Protein AF-A0A972L470-F1 (afdb_monomer)

Solvent-accessible surface area (backbone atoms only — not comparable to full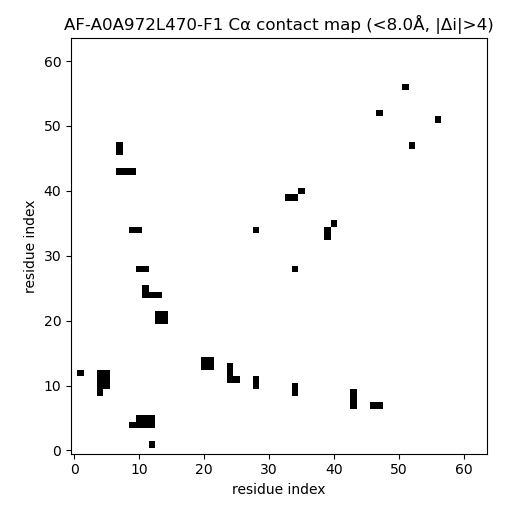-atom values): 3935 Å² total; per-residue (Å²): 109,68,70,55,35,65,75,56,67,66,58,79,86,64,58,86,96,36,69,67,50,40,52,53,50,50,49,49,58,74,70,39,68,76,78,52,58,71,71,42,55,52,51,40,54,49,48,48,55,71,76,66,34,62,70,62,54,51,52,58,62,70,74,106

Radius of gyration: 15.46 Å; Cα contacts (8 Å, |Δi|>4): 31; chains: 1; bounding box: 38×14×42 Å

Secondary structure (DSSP, 8-state):
-HHHHHHHT-S----TT-HHHHHHHHHHHHH-STT-SHHHHHHHHHHHHHHS-HHHHHHHHHT-

Sequence (64 aa):
MKRIVEHSNSGKVFVHNNPEDFAVQLRQIIEDKDLKGDKFEDYCKKLVLEKYNWEIDSRRLVTI

pLDDT: mean 80.91, std 8.4, range [53.03, 94.81]

Foldseek 3Di:
DQVLCVVLVLADDADPPDVVRVVVRVVCCVPDPCNDDDVSVVSSVVSCCVPPPPVVVVVVVVVD

Mean predicted aligned error: 7.81 Å

Structure (mmCIF, N/CA/C/O backbone):
data_AF-A0A972L470-F1
#
_entry.id   AF-A0A972L470-F1
#
loop_
_atom_site.group_PDB
_atom_site.id
_atom_site.type_symbol
_atom_site.label_atom_id
_atom_site.label_alt_id
_atom_site.label_comp_id
_atom_site.label_asym_id
_atom_site.label_entity_id
_atom_site.label_seq_id
_atom_site.pdbx_PDB_ins_code
_atom_site.Cartn_x
_atom_site.Cartn_y
_atom_site.Cartn_z
_atom_site.occupancy
_atom_site.B_iso_or_equiv
_atom_site.auth_seq_id
_atom_site.auth_comp_id
_atom_site.auth_asym_id
_atom_site.auth_atom_id
_atom_site.pdbx_PDB_model_num
ATOM 1 N N . MET A 1 1 ? 8.2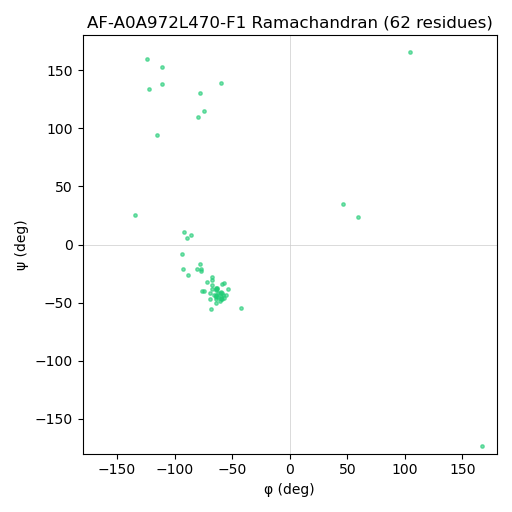83 -2.027 0.478 1.00 65.38 1 MET A N 1
ATOM 2 C CA . MET A 1 1 ? 6.813 -1.851 0.450 1.00 65.38 1 MET A CA 1
ATOM 3 C C . MET A 1 1 ? 6.349 -0.472 0.907 1.00 65.38 1 MET A C 1
ATOM 5 O O . MET A 1 1 ? 5.726 0.193 0.097 1.00 65.38 1 MET A O 1
ATOM 9 N N . LYS A 1 2 ? 6.692 -0.008 2.123 1.00 78.31 2 LYS A N 1
ATOM 10 C CA . LYS A 1 2 ? 6.302 1.317 2.664 1.00 78.31 2 LYS A CA 1
ATOM 11 C C . LYS A 1 2 ? 6.405 2.474 1.652 1.00 78.31 2 LYS A C 1
ATOM 13 O O . LYS A 1 2 ? 5.400 3.095 1.339 1.00 78.31 2 LYS A O 1
ATOM 18 N N . ARG A 1 3 ? 7.584 2.645 1.037 1.00 78.88 3 ARG A N 1
ATOM 19 C CA . ARG A 1 3 ? 7.842 3.675 0.011 1.00 78.88 3 ARG A CA 1
ATOM 20 C C . ARG A 1 3 ? 6.855 3.647 -1.161 1.00 78.88 3 ARG A C 1
ATOM 22 O O . ARG A 1 3 ? 6.515 4.697 -1.681 1.00 78.88 3 ARG A O 1
ATOM 29 N N . ILE A 1 4 ? 6.442 2.457 -1.600 1.00 76.12 4 ILE A N 1
ATOM 30 C CA . ILE A 1 4 ? 5.522 2.297 -2.734 1.00 76.12 4 ILE A CA 1
ATOM 31 C C . ILE A 1 4 ? 4.157 2.836 -2.321 1.00 76.12 4 ILE A C 1
ATOM 33 O O . ILE A 1 4 ? 3.690 3.776 -2.943 1.00 76.12 4 ILE A O 1
ATOM 37 N N . VAL A 1 5 ? 3.607 2.316 -1.218 1.00 79.38 5 VAL A N 1
ATOM 38 C CA . VAL A 1 5 ? 2.285 2.690 -0.686 1.00 79.38 5 VAL A CA 1
ATOM 39 C C . VAL A 1 5 ? 2.178 4.197 -0.434 1.00 79.38 5 VAL A C 1
ATOM 41 O O . VAL A 1 5 ? 1.189 4.813 -0.822 1.00 79.38 5 VAL A O 1
ATOM 44 N N . GLU A 1 6 ? 3.215 4.802 0.148 1.00 79.81 6 GLU A N 1
ATOM 45 C CA . GLU A 1 6 ? 3.260 6.245 0.410 1.00 79.81 6 GLU A CA 1
ATOM 46 C C . GLU A 1 6 ? 3.368 7.071 -0.885 1.00 79.81 6 GLU A C 1
ATOM 48 O O . GLU A 1 6 ? 2.675 8.073 -1.035 1.00 79.81 6 GLU A O 1
ATOM 53 N N . HIS A 1 7 ? 4.187 6.654 -1.859 1.00 75.81 7 HIS A N 1
ATOM 54 C CA . HIS A 1 7 ? 4.385 7.396 -3.116 1.00 75.81 7 HIS A CA 1
ATOM 55 C C . HIS A 1 7 ? 3.248 7.249 -4.133 1.00 75.81 7 HIS A C 1
ATOM 57 O O . HIS A 1 7 ? 3.157 8.065 -5.058 1.00 75.81 7 HIS A O 1
ATOM 63 N N . SER A 1 8 ? 2.456 6.183 -4.056 1.00 69.88 8 SER A N 1
ATOM 64 C CA . SER A 1 8 ? 1.263 5.994 -4.888 1.00 69.88 8 SER A CA 1
ATOM 65 C C . SER A 1 8 ? -0.009 6.483 -4.205 1.00 69.88 8 SER A C 1
ATOM 67 O O . SER A 1 8 ? -1.050 6.5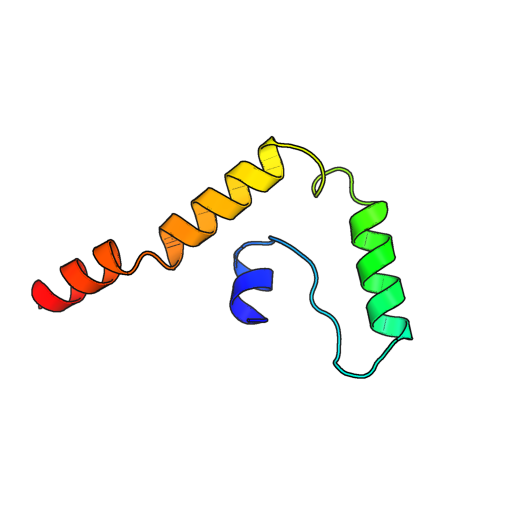05 -4.852 1.00 69.88 8 SER A O 1
ATOM 69 N N . ASN A 1 9 ? 0.059 6.862 -2.922 1.00 73.25 9 ASN A N 1
ATOM 70 C CA . ASN A 1 9 ? -1.115 7.104 -2.080 1.00 73.25 9 ASN A CA 1
ATOM 71 C C . ASN A 1 9 ? -2.155 5.973 -2.214 1.00 73.25 9 ASN A C 1
ATOM 73 O O . ASN A 1 9 ? -3.359 6.208 -2.217 1.00 73.25 9 ASN A O 1
ATOM 77 N N . SER A 1 10 ? -1.681 4.735 -2.391 1.00 72.56 10 SER A N 1
ATOM 78 C CA . SER A 1 10 ? -2.527 3.578 -2.709 1.00 72.56 10 SER A CA 1
ATOM 79 C C . SER A 1 10 ? -2.994 2.827 -1.460 1.00 72.56 10 SER A C 1
ATOM 81 O O . SER A 1 10 ? -3.464 1.697 -1.551 1.00 72.56 10 SER A O 1
ATOM 83 N N . GLY A 1 11 ? -2.781 3.407 -0.279 1.00 79.81 11 GLY A N 1
ATOM 84 C CA . GLY A 1 11 ? -3.127 2.819 1.007 1.00 79.81 11 GLY A CA 1
ATOM 85 C C . GLY A 1 11 ? -2.483 3.561 2.176 1.00 79.81 11 GLY A C 1
ATOM 86 O O . GLY A 1 11 ? -1.847 4.601 2.007 1.00 79.81 11 GLY A O 1
ATOM 87 N N . LYS A 1 12 ? -2.639 2.999 3.376 1.00 84.81 12 LYS A N 1
ATOM 88 C CA . LYS A 1 12 ? -2.009 3.481 4.611 1.00 84.81 12 LYS A CA 1
ATOM 89 C C . LYS A 1 12 ? -0.947 2.491 5.085 1.00 84.81 12 LYS A C 1
ATOM 91 O O . LYS A 1 12 ? -1.031 1.295 4.810 1.00 84.81 12 LYS A O 1
ATOM 96 N N . VAL A 1 13 ? 0.059 2.990 5.795 1.00 89.12 13 VAL A N 1
ATOM 97 C CA . VAL A 1 13 ? 1.135 2.177 6.376 1.00 89.12 13 VAL A CA 1
ATOM 98 C C . VAL A 1 13 ? 0.979 2.182 7.889 1.00 89.12 13 VAL A C 1
ATOM 100 O O . VAL A 1 13 ? 0.708 3.230 8.462 1.00 89.12 13 VAL A O 1
ATOM 103 N N . PHE A 1 14 ? 1.176 1.024 8.516 1.00 90.81 14 PHE A N 1
ATOM 104 C CA . PHE A 1 14 ? 1.132 0.862 9.966 1.00 90.81 14 PHE A CA 1
ATOM 105 C C . PHE A 1 14 ? 2.435 0.242 10.494 1.00 90.81 14 PHE A C 1
ATOM 107 O O . PHE A 1 14 ? 3.205 -0.379 9.750 1.00 90.81 14 PHE A O 1
ATOM 114 N N . VAL A 1 15 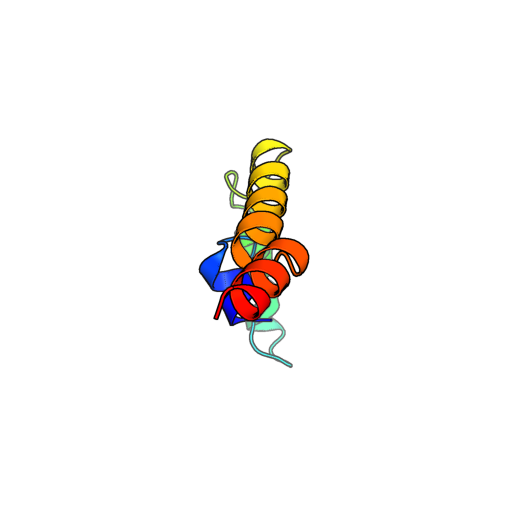? 2.694 0.427 11.784 1.00 91.12 15 VAL A N 1
ATOM 115 C CA . VAL A 1 15 ? 3.853 -0.084 12.510 1.00 91.12 1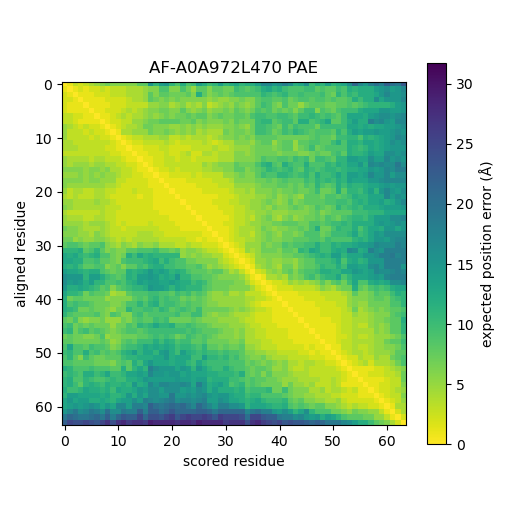5 VAL A CA 1
ATOM 116 C C . VAL A 1 15 ? 3.657 -1.564 12.820 1.00 91.12 15 VAL A C 1
ATOM 118 O O . VAL A 1 15 ? 2.628 -1.996 13.341 1.00 91.12 15 VAL A O 1
ATOM 121 N N . HIS A 1 16 ? 4.677 -2.362 12.508 1.00 89.94 16 HIS A N 1
ATOM 122 C CA . HIS A 1 16 ? 4.647 -3.793 12.773 1.00 89.94 16 HIS A CA 1
ATOM 123 C C . HIS A 1 16 ? 4.479 -4.084 14.272 1.00 89.94 16 HIS A C 1
ATOM 125 O O . HIS A 1 16 ? 5.110 -3.441 15.107 1.00 89.94 16 HIS A O 1
ATOM 131 N N . ASN A 1 17 ? 3.648 -5.080 14.591 1.00 91.88 17 ASN A N 1
ATOM 132 C CA . ASN A 1 17 ? 3.317 -5.491 15.957 1.00 91.88 17 ASN A CA 1
ATOM 133 C C . ASN A 1 17 ? 2.683 -4.386 16.831 1.00 91.88 17 ASN A C 1
ATOM 135 O O . ASN A 1 17 ? 2.748 -4.454 18.055 1.00 91.88 17 ASN A O 1
ATOM 139 N N . ASN A 1 18 ? 2.056 -3.380 16.209 1.00 94.81 18 ASN A N 1
ATOM 140 C CA . ASN A 1 18 ? 1.267 -2.364 16.898 1.00 94.81 18 ASN A CA 1
ATOM 141 C C . ASN A 1 18 ? -0.218 -2.466 16.479 1.00 94.81 18 ASN A C 1
ATOM 143 O O . ASN A 1 18 ? -0.609 -1.913 15.447 1.00 94.81 18 ASN A O 1
ATOM 147 N N . PRO A 1 19 ? -1.054 -3.192 17.245 1.00 92.44 19 PRO A N 1
ATOM 148 C CA . PRO A 1 19 ? -2.462 -3.390 16.904 1.00 92.44 19 PRO A CA 1
ATOM 149 C C . PRO A 1 19 ? -3.293 -2.102 16.995 1.00 92.44 19 PRO A C 1
ATOM 151 O O . PRO A 1 19 ? -4.270 -1.960 16.261 1.00 92.44 19 PRO A O 1
ATOM 154 N N . GLU A 1 20 ? -2.905 -1.152 17.850 1.00 94.50 20 GLU A N 1
ATOM 155 C CA . GLU A 1 20 ? -3.591 0.138 17.980 1.00 94.50 20 GLU A CA 1
ATOM 156 C C . GLU A 1 20 ? -3.381 0.996 16.731 1.00 94.50 20 GLU A C 1
ATOM 158 O O . GLU A 1 20 ? -4.346 1.498 16.155 1.00 94.50 20 GLU A O 1
ATOM 163 N N . ASP A 1 21 ? -2.136 1.098 16.260 1.00 91.88 21 ASP A N 1
ATOM 164 C CA . ASP A 1 21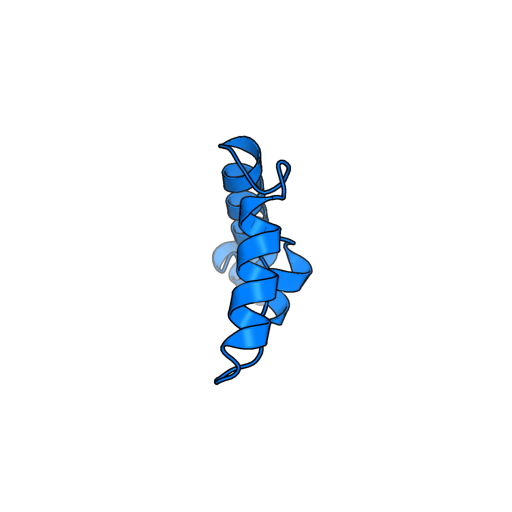 ? -1.817 1.825 15.030 1.00 91.88 21 ASP A CA 1
ATOM 165 C C . ASP A 1 21 ? -2.509 1.189 13.817 1.00 91.88 21 ASP A C 1
ATOM 167 O O . ASP A 1 21 ? -3.128 1.887 13.015 1.00 91.88 21 ASP A O 1
ATOM 171 N N . PHE A 1 22 ? -2.526 -0.146 13.731 1.00 92.00 22 PHE A N 1
ATOM 172 C CA . PHE A 1 22 ? -3.290 -0.844 12.696 1.00 92.00 22 PHE A CA 1
ATOM 173 C C . PHE A 1 22 ? -4.781 -0.472 12.720 1.00 92.00 22 PHE A C 1
ATOM 175 O O . PHE A 1 22 ? -5.354 -0.163 11.674 1.00 92.00 22 PHE A O 1
ATOM 182 N N . ALA A 1 23 ? -5.411 -0.456 13.900 1.00 91.75 23 ALA A N 1
ATOM 183 C CA . ALA A 1 23 ? -6.823 -0.106 14.038 1.00 91.75 23 ALA A CA 1
ATOM 184 C C . ALA A 1 23 ? -7.114 1.345 13.614 1.00 91.75 23 ALA A C 1
ATOM 186 O O . ALA A 1 23 ? -8.137 1.604 12.974 1.00 91.75 23 ALA A O 1
ATOM 187 N N . VAL A 1 24 ? -6.210 2.283 13.921 1.00 93.38 24 VAL A N 1
ATOM 188 C CA . VAL A 1 24 ? -6.316 3.687 13.492 1.00 93.38 24 VAL A CA 1
ATOM 189 C C . VAL A 1 24 ? -6.242 3.798 11.970 1.00 93.38 24 VAL A C 1
ATOM 191 O O . VAL A 1 24 ? -7.123 4.410 11.363 1.00 93.38 24 VAL A O 1
ATOM 194 N N . GLN A 1 25 ? -5.243 3.175 11.336 1.00 90.00 25 GLN A N 1
ATOM 195 C CA . GLN A 1 25 ? -5.096 3.216 9.876 1.00 90.00 25 GLN A CA 1
ATOM 196 C C . GLN A 1 25 ? -6.271 2.530 9.163 1.00 90.00 25 GLN A C 1
ATOM 198 O O . GLN A 1 25 ? -6.752 3.020 8.140 1.00 90.00 25 GLN A O 1
ATOM 203 N N . LEU A 1 26 ? -6.780 1.426 9.718 1.00 89.06 26 LEU A N 1
ATOM 204 C CA . LEU A 1 26 ? -7.938 0.719 9.174 1.00 89.06 26 LEU A CA 1
ATOM 205 C C . LEU A 1 26 ? -9.203 1.579 9.227 1.00 89.06 26 LEU A C 1
ATOM 207 O O . LEU A 1 26 ? -9.940 1.644 8.243 1.00 89.06 26 LEU A O 1
ATOM 211 N N . ARG A 1 27 ? -9.446 2.271 10.347 1.00 88.94 27 ARG A N 1
ATOM 212 C CA . ARG A 1 27 ? -10.591 3.181 10.475 1.00 88.94 27 ARG A CA 1
ATOM 213 C C . ARG A 1 27 ? -10.535 4.286 9.423 1.00 88.94 27 ARG A C 1
ATOM 215 O O . ARG A 1 27 ? -11.540 4.527 8.764 1.00 88.94 27 ARG A O 1
ATOM 222 N N . GLN A 1 28 ? -9.361 4.878 9.203 1.00 85.62 28 GLN A N 1
ATOM 223 C CA . GLN A 1 28 ? -9.180 5.895 8.165 1.00 85.62 28 GLN A CA 1
ATOM 224 C C . GLN A 1 28 ? -9.541 5.363 6.773 1.00 85.62 28 GLN A C 1
ATOM 226 O O . GLN A 1 28 ? -10.256 6.038 6.048 1.00 85.62 28 GLN A O 1
ATOM 231 N N . ILE A 1 29 ? -9.132 4.141 6.412 1.00 83.62 29 ILE A N 1
ATOM 232 C CA . ILE A 1 29 ? -9.498 3.531 5.117 1.00 83.62 29 ILE A CA 1
ATOM 233 C C . ILE A 1 29 ? -11.015 3.305 5.000 1.00 83.62 29 ILE A C 1
ATOM 235 O O . ILE A 1 29 ? -11.599 3.474 3.930 1.00 83.62 29 ILE A O 1
ATOM 239 N N . ILE A 1 30 ? -11.673 2.911 6.091 1.00 84.12 30 ILE A N 1
ATOM 240 C CA . ILE A 1 30 ? -13.122 2.682 6.102 1.00 84.12 30 ILE A CA 1
ATOM 241 C C . ILE A 1 30 ? -13.898 4.004 6.032 1.00 84.12 30 ILE A C 1
ATOM 243 O O . ILE A 1 30 ? -14.990 4.030 5.470 1.00 84.12 30 ILE A O 1
ATOM 247 N N . GLU A 1 31 ? -13.386 5.092 6.587 1.00 84.88 31 GLU A N 1
ATOM 248 C CA . GLU A 1 31 ? -14.087 6.382 6.614 1.00 84.88 31 GLU A CA 1
ATOM 249 C C . GLU A 1 31 ? -13.802 7.239 5.374 1.00 84.88 31 GLU A C 1
ATOM 251 O O . GLU A 1 31 ? -14.655 8.029 4.962 1.00 84.88 31 GLU A O 1
ATOM 256 N N . ASP A 1 32 ? -12.646 7.046 4.742 1.00 76.75 32 ASP A N 1
ATOM 257 C CA . ASP A 1 32 ? -12.222 7.799 3.569 1.00 76.75 32 ASP A CA 1
ATOM 258 C C . ASP A 1 32 ? -12.995 7.353 2.317 1.00 76.75 32 ASP A C 1
ATOM 260 O O . ASP A 1 32 ? -12.921 6.207 1.864 1.00 76.75 32 ASP A O 1
ATOM 264 N N . LYS A 1 33 ? -13.791 8.276 1.769 1.00 70.81 33 LYS A N 1
ATOM 265 C CA . LYS A 1 33 ? -14.593 8.041 0.563 1.00 70.81 33 LYS A CA 1
ATOM 266 C C . LYS A 1 33 ? -13.748 8.083 -0.710 1.00 70.81 33 LYS A C 1
ATOM 268 O O . LYS A 1 33 ? -14.176 7.501 -1.703 1.00 70.81 33 LYS A O 1
ATOM 273 N N . ASP A 1 34 ? -12.572 8.708 -0.674 1.00 69.94 34 ASP A N 1
ATOM 274 C CA . ASP A 1 34 ? -11.683 8.846 -1.830 1.00 69.94 34 ASP A CA 1
ATOM 275 C C . ASP A 1 34 ? -10.857 7.574 -2.071 1.00 69.94 34 ASP A C 1
ATOM 277 O O . ASP A 1 34 ? -10.423 7.310 -3.191 1.00 69.94 34 ASP A O 1
ATOM 281 N N . LEU A 1 35 ? -10.700 6.738 -1.038 1.00 66.62 35 LEU A N 1
ATOM 282 C CA . LEU A 1 35 ? -10.052 5.423 -1.116 1.00 66.62 35 LEU A CA 1
ATOM 283 C C . LEU A 1 35 ? -11.015 4.300 -1.544 1.00 66.62 35 LEU A C 1
ATOM 285 O O . LEU A 1 35 ? -10.664 3.120 -1.475 1.00 66.62 35 LEU A O 1
ATOM 289 N N . LYS A 1 36 ? -12.242 4.641 -1.959 1.00 66.62 36 LYS A N 1
ATOM 290 C CA . LYS A 1 36 ? -13.296 3.678 -2.297 1.00 66.62 36 LYS A CA 1
ATOM 291 C C . LYS A 1 36 ? -13.788 3.849 -3.732 1.00 66.62 36 LYS A C 1
ATOM 293 O O . LYS A 1 36 ? -14.136 4.944 -4.162 1.00 66.62 36 LYS A O 1
ATOM 298 N N . GLY A 1 37 ? -13.908 2.722 -4.430 1.00 69.38 37 GLY A N 1
ATOM 299 C CA . GLY A 1 37 ? -14.522 2.624 -5.755 1.00 69.38 37 GLY A CA 1
ATOM 300 C C . GLY A 1 37 ? -13.528 2.458 -6.904 1.00 69.38 37 GLY A C 1
ATOM 301 O O . GLY A 1 37 ? -12.329 2.701 -6.768 1.00 69.38 37 GLY A O 1
ATOM 302 N N . ASP A 1 38 ? -14.065 2.066 -8.057 1.00 73.25 38 ASP A N 1
ATOM 303 C CA . ASP A 1 38 ? -13.312 1.609 -9.234 1.00 73.25 38 ASP A CA 1
ATOM 304 C C . ASP A 1 38 ? -12.287 2.640 -9.736 1.00 73.25 38 ASP A C 1
ATOM 306 O O . ASP A 1 38 ? -11.187 2.292 -10.157 1.00 73.25 38 ASP A O 1
ATOM 310 N N . LYS A 1 39 ? -12.593 3.938 -9.599 1.00 75.06 39 LYS A N 1
ATOM 311 C CA . LYS A 1 39 ? -11.681 5.028 -9.990 1.00 75.06 39 LYS A CA 1
ATOM 312 C C . LYS A 1 39 ? -10.377 5.037 -9.188 1.00 75.06 39 LYS A C 1
ATOM 314 O O . LYS A 1 39 ? -9.327 5.356 -9.744 1.00 75.06 39 LYS A O 1
ATOM 319 N N . PHE A 1 40 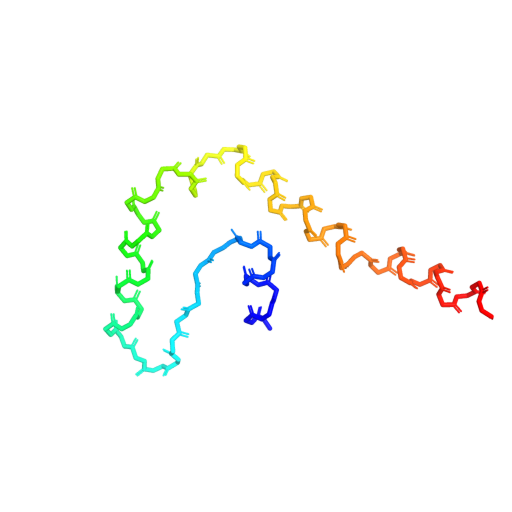? -10.439 4.722 -7.895 1.00 76.38 40 PHE A N 1
ATOM 320 C CA . PHE A 1 40 ? -9.252 4.661 -7.044 1.00 76.38 40 PHE A CA 1
ATOM 321 C C . PHE A 1 40 ? -8.425 3.407 -7.346 1.00 76.38 40 PHE A C 1
ATOM 323 O O . PHE A 1 40 ? -7.197 3.474 -7.430 1.00 76.38 40 PHE A O 1
ATOM 330 N N . GLU A 1 41 ? -9.097 2.278 -7.579 1.00 79.56 41 GLU A N 1
ATOM 331 C CA . GLU A 1 41 ? -8.450 1.026 -7.969 1.00 79.56 41 GLU A CA 1
ATOM 332 C C . GLU A 1 41 ? -7.684 1.174 -9.293 1.00 79.56 41 GLU A C 1
ATOM 334 O O . GLU A 1 41 ? -6.500 0.829 -9.373 1.00 79.56 41 GLU A O 1
ATOM 339 N N . ASP A 1 42 ? -8.321 1.754 -10.311 1.00 83.00 42 ASP A N 1
ATOM 340 C CA . ASP A 1 42 ? -7.708 1.983 -11.619 1.00 83.00 42 ASP A CA 1
ATOM 341 C C . ASP A 1 42 ? -6.529 2.960 -11.541 1.00 83.00 42 ASP A C 1
ATOM 343 O O . ASP A 1 42 ? -5.483 2.732 -12.161 1.00 83.00 42 ASP A O 1
ATOM 347 N N . TYR A 1 43 ? -6.646 4.013 -10.726 1.00 81.62 43 TYR A N 1
ATOM 348 C CA . TYR A 1 43 ? -5.545 4.937 -10.452 1.00 81.62 43 TYR A CA 1
ATOM 349 C C . TYR A 1 43 ? -4.342 4.222 -9.822 1.00 81.62 43 TYR A C 1
ATOM 351 O O . TYR A 1 43 ? -3.210 4.390 -10.285 1.00 81.62 43 TYR A O 1
ATOM 359 N N . CYS A 1 44 ? -4.573 3.374 -8.815 1.00 78.75 44 CYS A N 1
ATOM 360 C CA . CYS A 1 44 ? -3.514 2.612 -8.154 1.00 78.75 44 CYS A CA 1
ATOM 361 C C . CYS A 1 44 ? -2.816 1.645 -9.118 1.00 78.75 44 CYS A C 1
ATOM 363 O O . CYS A 1 44 ? -1.583 1.600 -9.155 1.00 78.75 44 CYS A O 1
ATOM 365 N N . LYS A 1 45 ? -3.583 0.906 -9.932 1.00 83.38 45 LYS A N 1
ATOM 366 C CA . LYS A 1 45 ? -3.038 -0.001 -10.957 1.00 83.38 45 LYS A CA 1
ATOM 367 C C . LYS A 1 45 ? -2.157 0.751 -11.949 1.00 83.38 45 LYS A C 1
ATOM 369 O O . LYS A 1 45 ? -1.034 0.324 -12.220 1.00 83.38 45 LYS A O 1
ATOM 374 N N . LYS A 1 46 ? -2.634 1.896 -12.444 1.00 84.88 46 LYS A N 1
ATOM 375 C CA . LYS A 1 46 ? -1.886 2.742 -13.378 1.00 84.88 46 LYS A CA 1
ATOM 376 C C . LYS A 1 46 ? -0.566 3.223 -12.774 1.00 84.88 46 LYS A C 1
ATOM 378 O O . LYS A 1 46 ? 0.473 3.082 -13.408 1.00 84.88 46 LYS 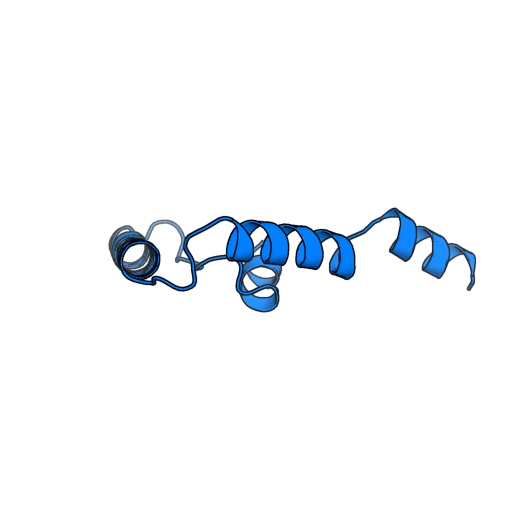A O 1
ATOM 383 N N . LEU A 1 47 ? -0.579 3.707 -11.534 1.00 82.19 47 LEU A N 1
ATOM 384 C CA . LEU A 1 47 ? 0.622 4.173 -10.831 1.00 82.19 47 LEU A CA 1
ATOM 385 C C . LEU A 1 47 ? 1.693 3.094 -10.669 1.00 82.19 47 LEU A C 1
ATOM 387 O O . LEU A 1 47 ? 2.883 3.380 -10.812 1.00 82.19 47 LEU A O 1
ATOM 391 N N . VAL A 1 48 ? 1.282 1.863 -10.356 1.00 81.69 48 VAL A N 1
ATOM 392 C CA . VAL A 1 48 ? 2.210 0.733 -10.239 1.00 81.69 48 VAL A CA 1
ATOM 393 C C . VAL A 1 48 ? 2.853 0.434 -11.591 1.00 81.69 48 VAL A C 1
ATOM 395 O O . VAL A 1 48 ? 4.073 0.299 -11.663 1.00 81.69 48 VAL A O 1
ATOM 398 N N . LEU A 1 49 ? 2.060 0.399 -12.664 1.00 82.81 49 LEU A N 1
ATOM 399 C CA . LEU A 1 49 ? 2.563 0.186 -14.022 1.00 82.81 49 LEU A CA 1
ATOM 400 C C . LEU A 1 49 ? 3.425 1.350 -14.531 1.00 82.81 49 LEU A C 1
ATOM 402 O O . LEU A 1 49 ? 4.341 1.133 -15.308 1.00 82.81 49 LEU A O 1
ATOM 406 N N . GLU A 1 50 ? 3.188 2.588 -14.113 1.00 81.88 50 GLU A N 1
ATOM 407 C CA . GLU A 1 50 ? 4.035 3.710 -14.534 1.00 81.88 50 GLU A CA 1
ATOM 408 C C . GLU A 1 50 ? 5.375 3.740 -13.792 1.00 81.88 50 GLU A C 1
ATOM 410 O O . GLU A 1 50 ? 6.407 4.035 -14.393 1.00 81.88 50 GLU A O 1
ATOM 415 N N . LYS A 1 51 ? 5.376 3.450 -12.485 1.00 75.81 51 LYS A N 1
ATOM 416 C CA . LYS A 1 51 ? 6.570 3.599 -11.636 1.00 75.81 51 LYS A CA 1
ATOM 417 C C . LYS A 1 51 ? 7.420 2.337 -11.505 1.00 75.81 51 LYS A C 1
ATOM 419 O O . LYS A 1 51 ? 8.575 2.454 -11.105 1.00 75.81 51 LYS A O 1
ATOM 424 N N . TYR A 1 52 ? 6.856 1.160 -11.766 1.00 76.31 52 TYR A N 1
ATOM 425 C CA . TYR A 1 52 ? 7.501 -0.130 -11.493 1.00 76.31 52 TYR A CA 1
ATOM 426 C C . TYR A 1 52 ? 7.376 -1.123 -12.655 1.00 76.31 52 TYR A C 1
ATOM 428 O O . TYR A 1 52 ? 7.419 -2.336 -12.446 1.00 76.31 52 TYR A O 1
ATOM 436 N N . ASN A 1 53 ? 7.204 -0.636 -13.885 1.00 83.44 53 ASN A N 1
ATOM 437 C CA . ASN A 1 53 ? 7.165 -1.501 -15.058 1.00 83.44 53 ASN A CA 1
ATOM 438 C C . ASN A 1 53 ? 8.574 -1.899 -15.500 1.00 83.44 53 ASN A C 1
ATOM 440 O O . ASN A 1 53 ? 9.337 -1.112 -16.061 1.00 83.44 53 ASN A O 1
ATOM 444 N N . TRP A 1 54 ? 8.861 -3.182 -15.286 1.00 84.94 54 TRP A N 1
ATOM 445 C CA . TRP A 1 54 ? 10.131 -3.813 -15.611 1.00 84.94 54 TRP A CA 1
ATOM 446 C C . TRP A 1 54 ? 10.504 -3.719 -17.093 1.00 84.94 54 TRP A C 1
ATOM 448 O O . TRP A 1 54 ? 11.679 -3.598 -17.419 1.00 84.94 54 TRP A O 1
ATOM 458 N N . GLU A 1 55 ? 9.532 -3.759 -18.003 1.00 84.06 55 GLU A N 1
ATOM 459 C CA . GLU A 1 55 ? 9.793 -3.633 -19.438 1.00 84.06 55 GLU A CA 1
ATOM 460 C C . GLU A 1 55 ? 10.319 -2.233 -19.781 1.00 84.06 55 GLU A C 1
ATOM 462 O O . GLU A 1 55 ? 11.294 -2.098 -20.522 1.00 84.06 55 GLU A O 1
ATOM 467 N N . ILE A 1 56 ? 9.710 -1.191 -19.204 1.00 81.88 56 ILE A N 1
ATOM 468 C CA . ILE A 1 56 ? 10.140 0.202 -19.393 1.00 81.88 56 ILE A CA 1
ATOM 469 C C . ILE A 1 56 ? 11.544 0.401 -18.817 1.00 81.88 56 ILE A C 1
ATOM 471 O O . ILE A 1 56 ? 12.420 0.955 -19.489 1.00 81.88 56 ILE A O 1
ATOM 475 N N . ASP A 1 57 ? 11.776 -0.083 -17.599 1.00 83.06 57 ASP A N 1
ATOM 476 C CA . ASP A 1 57 ? 13.070 0.049 -16.930 1.00 83.06 57 ASP A CA 1
ATOM 477 C C . ASP A 1 57 ? 14.170 -0.765 -17.630 1.00 83.06 57 ASP A C 1
ATOM 479 O O . ASP A 1 57 ? 15.291 -0.283 -17.797 1.00 83.06 57 ASP A O 1
ATOM 483 N N . SER A 1 58 ? 13.851 -1.960 -18.133 1.00 82.81 58 SER A N 1
ATOM 484 C CA . SER A 1 58 ? 14.782 -2.785 -18.907 1.00 82.81 58 SER A CA 1
ATOM 485 C C . SER A 1 58 ? 15.185 -2.107 -20.217 1.00 82.81 58 SER A C 1
ATOM 487 O O . SER A 1 58 ? 16.374 -2.058 -20.526 1.00 82.81 58 SER A O 1
ATOM 489 N N . ARG A 1 59 ? 14.241 -1.506 -20.958 1.00 84.50 59 ARG A N 1
ATOM 490 C CA . ARG A 1 59 ? 14.567 -0.735 -22.171 1.00 84.50 59 ARG A CA 1
ATOM 491 C C . ARG A 1 59 ? 15.482 0.451 -21.860 1.00 84.50 59 ARG A C 1
ATOM 493 O O . ARG A 1 59 ? 16.436 0.684 -22.597 1.00 84.50 59 ARG A O 1
ATOM 500 N N . ARG A 1 60 ? 15.243 1.171 -20.757 1.00 81.69 60 ARG A N 1
ATOM 501 C CA . ARG A 1 60 ? 16.113 2.279 -20.318 1.00 81.69 60 ARG A CA 1
ATOM 502 C C . ARG A 1 60 ? 17.548 1.831 -20.061 1.00 81.69 60 ARG A C 1
ATOM 504 O O . ARG A 1 60 ? 18.461 2.534 -20.470 1.00 81.69 60 ARG A O 1
ATOM 511 N N . LEU A 1 61 ? 17.742 0.675 -19.431 1.00 80.19 61 LEU A N 1
ATOM 512 C CA . LEU A 1 61 ? 19.070 0.124 -19.142 1.00 80.19 61 LEU A CA 1
ATOM 513 C C . LEU A 1 61 ? 19.834 -0.306 -20.399 1.00 80.19 61 LEU A C 1
ATOM 515 O O . LEU A 1 61 ? 21.047 -0.159 -20.441 1.00 80.19 61 LEU A O 1
ATOM 519 N N . VAL A 1 62 ? 19.136 -0.815 -21.418 1.00 75.69 62 VAL A N 1
ATOM 520 C CA . VAL A 1 62 ? 19.750 -1.259 -22.686 1.00 75.69 62 VAL A CA 1
ATOM 521 C C . VAL A 1 62 ? 20.097 -0.081 -23.611 1.00 75.69 62 VAL A C 1
ATOM 523 O O . VAL A 1 62 ? 20.882 -0.239 -24.539 1.00 75.69 62 VAL A O 1
ATOM 526 N N . THR A 1 63 ? 19.528 1.103 -23.367 1.00 62.62 63 THR A N 1
ATOM 527 C CA . THR A 1 63 ? 19.789 2.317 -24.166 1.00 62.62 63 THR A CA 1
ATOM 528 C C . THR A 1 63 ? 20.976 3.145 -23.629 1.00 62.62 63 THR A C 1
ATOM 530 O O . THR A 1 63 ? 21.213 4.246 -24.124 1.00 62.62 63 THR A O 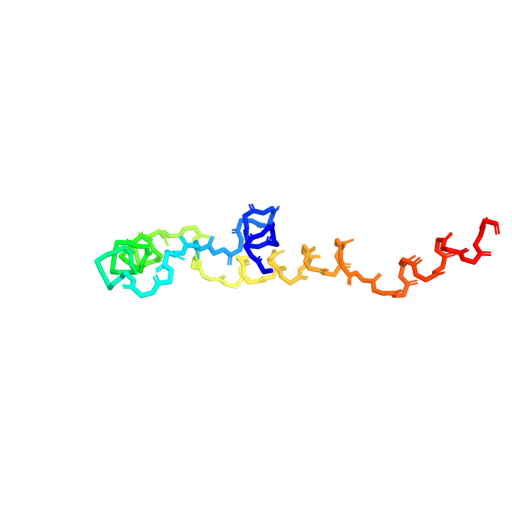1
ATOM 533 N N . ILE A 1 64 ? 21.697 2.653 -22.611 1.00 53.03 64 ILE A N 1
ATOM 534 C CA . ILE A 1 64 ? 22.922 3.268 -22.060 1.00 53.03 64 ILE A CA 1
ATOM 535 C C . ILE A 1 64 ? 24.153 2.625 -22.696 1.00 53.03 64 ILE A C 1
ATOM 537 O O . ILE A 1 64 ? 24.167 1.380 -22.808 1.00 53.03 64 ILE A O 1
#